Protein AF-A0A2X4W405-F1 (afdb_monomer_lite)

Sequence (97 aa):
MTTRTDEDRLKELDEQMEKIKARKQQIANRMRDKERKARTKRLIEVGAIFEKHFEFEGQEDAEKIALALSAYVANNKEKLLSLTKEELKEKRIKDKS

pLDDT: mean 88.65, std 10.82, range [46.34, 97.81]

Organism: Lederbergia lenta (NCBI:txid1467)

Secondary structure (DSSP, 8-state):
-----HHHHHHHHHHHHHHHHHHHHHHHHHHHHHHHHHHHHHHHHHHHHHHHHH----HHHHHHHHHHHHHHHHHHHHHHHHS-HHHHHHHHHHTT-

Structure (mmCIF, N/CA/C/O backbone):
data_AF-A0A2X4W405-F1
#
_entry.id   AF-A0A2X4W405-F1
#
loop_
_atom_site.group_PDB
_atom_site.id
_atom_site.type_symbol
_atom_site.label_atom_id
_atom_site.label_alt_id
_atom_site.label_comp_id
_atom_site.label_asym_id
_atom_site.label_entity_id
_atom_site.label_seq_id
_atom_site.pdbx_PDB_ins_code
_atom_site.Cartn_x
_atom_site.Cartn_y
_atom_site.Cartn_z
_atom_site.occupancy
_atom_site.B_iso_or_equiv
_atom_site.auth_seq_id
_atom_site.auth_comp_id
_atom_site.auth_asym_id
_atom_site.auth_atom_id
_atom_site.pdbx_PDB_model_num
ATOM 1 N N . MET A 1 1 ? -22.960 -6.253 58.050 1.00 46.34 1 MET A N 1
ATOM 2 C CA . MET A 1 1 ? -22.520 -6.498 56.660 1.00 46.34 1 MET A CA 1
ATOM 3 C C . MET A 1 1 ? -23.402 -5.658 55.760 1.00 46.34 1 MET A C 1
ATOM 5 O O . MET A 1 1 ? -24.601 -5.897 55.737 1.00 46.34 1 MET A O 1
ATOM 9 N N . THR A 1 2 ? -22.860 -4.621 55.127 1.00 53.22 2 THR A N 1
ATOM 10 C CA . THR A 1 2 ? -23.648 -3.705 54.291 1.00 53.22 2 THR A CA 1
ATOM 11 C C . THR A 1 2 ? -23.987 -4.411 52.982 1.00 53.22 2 THR A C 1
ATOM 13 O O . THR A 1 2 ? -23.107 -4.691 52.171 1.00 53.22 2 THR A O 1
ATOM 16 N N . THR A 1 3 ? -25.253 -4.776 52.809 1.00 64.62 3 THR A N 1
ATOM 17 C CA . THR A 1 3 ? -25.793 -5.298 51.553 1.00 64.62 3 THR A CA 1
ATOM 18 C C . THR A 1 3 ? -25.630 -4.224 50.483 1.00 64.62 3 THR A C 1
ATOM 20 O O . THR A 1 3 ? -26.255 -3.172 50.590 1.00 64.62 3 THR A O 1
ATOM 23 N N . ARG A 1 4 ? -24.772 -4.469 49.481 1.00 67.94 4 ARG A N 1
ATOM 24 C CA . ARG A 1 4 ? -24.710 -3.644 48.263 1.00 67.94 4 ARG A CA 1
ATOM 25 C C . ARG A 1 4 ? -26.130 -3.429 47.745 1.00 67.94 4 ARG A C 1
ATOM 27 O O . ARG A 1 4 ? -26.844 -4.416 47.549 1.00 67.94 4 ARG A O 1
ATOM 34 N N . THR A 1 5 ? -26.517 -2.173 47.559 1.00 81.31 5 THR A N 1
ATOM 35 C CA . THR A 1 5 ? -27.826 -1.842 46.996 1.00 81.31 5 THR A CA 1
ATOM 36 C C . THR A 1 5 ? -27.833 -2.169 45.505 1.00 81.31 5 THR A C 1
ATOM 38 O O . THR A 1 5 ? -26.779 -2.240 44.865 1.00 81.31 5 THR A O 1
ATOM 41 N N . ASP A 1 6 ? -29.010 -2.393 44.927 1.00 82.38 6 ASP A N 1
ATOM 42 C CA . ASP A 1 6 ? -29.108 -2.639 43.486 1.00 82.38 6 ASP A CA 1
ATOM 43 C C . ASP A 1 6 ? -28.645 -1.418 42.659 1.00 82.38 6 ASP A C 1
ATOM 45 O O . ASP A 1 6 ? -28.144 -1.587 41.549 1.00 82.38 6 ASP A O 1
ATOM 49 N N . GLU A 1 7 ? -28.682 -0.208 43.233 1.00 85.19 7 GLU A N 1
ATOM 50 C CA . GLU A 1 7 ? -28.094 1.008 42.650 1.00 85.19 7 GLU A CA 1
ATOM 51 C C . GLU A 1 7 ? -26.561 0.952 42.572 1.00 85.19 7 GLU A C 1
ATOM 53 O O . GLU A 1 7 ? -25.979 1.343 41.558 1.00 85.19 7 GLU A O 1
ATOM 58 N N . ASP A 1 8 ? -25.890 0.431 43.605 1.00 87.38 8 ASP A N 1
ATOM 59 C CA . ASP A 1 8 ? -24.431 0.255 43.589 1.00 87.38 8 ASP A CA 1
ATOM 60 C C . ASP A 1 8 ? -24.014 -0.763 42.521 1.00 87.38 8 ASP A C 1
ATOM 62 O O . ASP A 1 8 ? -23.023 -0.572 41.814 1.00 87.38 8 ASP A O 1
ATOM 66 N N . ARG A 1 9 ? -24.807 -1.829 42.354 1.00 86.19 9 ARG A N 1
ATOM 67 C CA . ARG A 1 9 ? -24.593 -2.827 41.295 1.00 86.19 9 ARG A CA 1
ATOM 68 C C . ARG A 1 9 ? -24.776 -2.223 39.906 1.00 86.19 9 ARG A C 1
ATOM 70 O O . ARG A 1 9 ? -24.005 -2.546 39.006 1.00 86.19 9 ARG A O 1
ATOM 77 N N . LEU A 1 10 ? -25.762 -1.343 39.732 1.00 88.88 10 LEU A N 1
ATOM 78 C CA . LEU A 1 10 ? -25.996 -0.650 38.468 1.00 88.88 10 LEU A CA 1
ATOM 79 C C . LEU A 1 10 ? -24.825 0.278 38.111 1.00 88.88 10 LEU A C 1
ATOM 81 O O . LEU A 1 10 ? -24.306 0.201 37.000 1.00 88.88 10 LEU A O 1
ATOM 85 N N . LYS A 1 11 ? -24.336 1.072 39.073 1.00 92.25 11 LYS A N 1
ATOM 86 C CA . LYS A 1 11 ? -23.152 1.928 38.879 1.00 92.25 11 LYS A CA 1
ATOM 87 C C . LYS A 1 11 ? -21.905 1.122 38.517 1.00 92.25 11 LYS A C 1
ATOM 89 O O . LYS A 1 11 ? -21.164 1.509 37.617 1.00 92.25 11 LYS A O 1
ATOM 94 N N . GLU A 1 12 ? -21.684 -0.019 39.172 1.00 91.19 12 GLU A N 1
ATOM 95 C CA . GLU A 1 12 ? -20.566 -0.912 38.838 1.00 91.19 12 GLU A CA 1
ATOM 96 C C . GLU A 1 12 ? -20.654 -1.436 37.396 1.00 91.19 12 GLU A C 1
ATOM 98 O O . GLU A 1 12 ? -19.632 -1.515 36.709 1.00 91.19 12 GLU A O 1
ATOM 103 N N . LEU A 1 13 ? -21.858 -1.763 36.915 1.00 93.12 13 LEU A N 1
ATOM 104 C CA . LEU A 1 13 ? -22.073 -2.190 35.531 1.00 93.12 13 LEU A CA 1
ATOM 105 C C . LEU A 1 13 ? -21.810 -1.055 34.531 1.00 93.12 13 LEU A C 1
ATOM 107 O O . LEU A 1 13 ? -21.142 -1.287 33.520 1.00 93.12 13 LEU A O 1
ATOM 111 N N . ASP A 1 14 ? -22.257 0.166 34.822 1.00 92.69 14 ASP A N 1
ATOM 112 C CA . ASP A 1 14 ? -21.995 1.336 33.976 1.00 92.69 14 ASP A CA 1
ATOM 113 C C . ASP A 1 14 ? -20.494 1.638 33.873 1.00 92.69 14 ASP A C 1
ATOM 115 O O . ASP A 1 14 ? -19.954 1.803 32.774 1.00 92.69 14 ASP A O 1
ATOM 119 N N . GLU A 1 15 ? -19.772 1.605 34.995 1.00 94.31 15 GLU A N 1
ATOM 120 C CA . GLU A 1 15 ? -18.317 1.763 34.997 1.00 94.31 15 GLU A CA 1
ATOM 121 C C . GLU A 1 15 ? -17.604 0.672 34.189 1.00 94.31 15 GLU A C 1
ATOM 123 O O . GLU A 1 15 ? -16.608 0.935 33.503 1.00 94.31 15 GLU A O 1
ATOM 128 N N . GLN A 1 16 ? -18.076 -0.574 34.275 1.00 94.56 16 GLN A N 1
ATOM 129 C CA . GLN A 1 16 ? -17.532 -1.676 33.486 1.00 94.56 16 GLN A CA 1
ATOM 130 C C . GLN A 1 16 ? -17.780 -1.468 31.991 1.00 94.56 16 GLN A C 1
ATOM 132 O O . GLN A 1 16 ? -16.860 -1.674 31.192 1.00 94.56 16 GLN A O 1
ATOM 137 N N . MET A 1 17 ? -18.973 -1.013 31.603 1.00 94.75 17 MET A N 1
ATOM 138 C CA . MET A 1 17 ? -19.282 -0.691 30.211 1.00 94.75 17 MET A CA 1
ATOM 139 C C . MET A 1 17 ? -18.376 0.414 29.670 1.00 94.75 17 MET A C 1
ATOM 141 O O . MET A 1 17 ? -17.823 0.259 28.579 1.00 94.75 17 MET A O 1
ATOM 145 N N . GLU A 1 18 ? -18.155 1.488 30.427 1.00 95.56 18 GLU A N 1
ATOM 146 C CA . GLU A 1 18 ? -17.261 2.574 30.012 1.00 95.56 18 GLU A CA 1
ATOM 147 C C . GLU A 1 18 ? -15.809 2.095 29.858 1.00 95.56 18 GLU A C 1
ATOM 149 O O . GLU A 1 18 ? -15.156 2.371 28.845 1.00 95.56 18 GLU A O 1
ATOM 154 N N . LYS A 1 19 ? -15.318 1.259 30.783 1.00 95.31 19 LYS A N 1
ATOM 155 C CA . LYS A 1 19 ? -13.993 0.621 30.664 1.00 95.31 19 LYS A CA 1
ATOM 156 C C . LYS A 1 19 ? -13.897 -0.260 29.414 1.00 95.31 19 LYS A C 1
ATOM 158 O O . LYS A 1 19 ? -12.872 -0.241 28.724 1.00 95.31 19 LYS A O 1
ATOM 163 N N . ILE A 1 20 ? -14.942 -1.027 29.095 1.00 96.38 20 ILE A N 1
ATOM 164 C CA . ILE A 1 20 ? -14.986 -1.874 27.894 1.00 96.38 20 ILE A CA 1
ATOM 165 C C . ILE A 1 20 ? -15.003 -1.017 26.622 1.00 96.38 20 ILE A C 1
ATOM 167 O O . ILE A 1 20 ? -14.241 -1.305 25.694 1.00 96.38 20 ILE A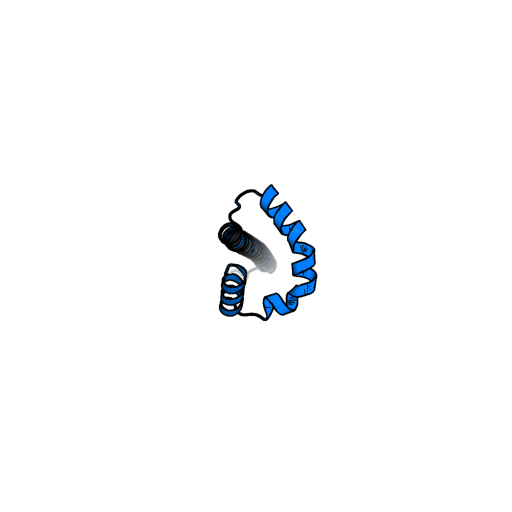 O 1
ATOM 171 N N . LYS A 1 21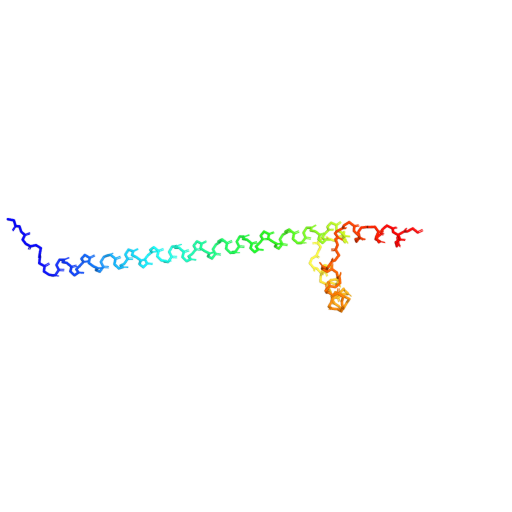 ? -15.806 0.053 26.571 1.00 96.25 21 LYS A N 1
ATOM 172 C CA . LYS A 1 21 ? -15.849 0.986 25.431 1.00 96.25 21 LYS A CA 1
ATOM 173 C C . LYS A 1 21 ? -14.484 1.624 25.182 1.00 96.25 21 LYS A C 1
ATOM 175 O O . LYS A 1 21 ? -13.995 1.586 24.050 1.00 96.25 21 LYS A O 1
ATOM 180 N N . ALA A 1 22 ? -13.829 2.115 26.233 1.00 95.69 22 ALA A N 1
ATOM 181 C CA . ALA A 1 22 ? -12.492 2.693 26.140 1.00 95.69 22 ALA A CA 1
ATOM 182 C C . ALA A 1 22 ? -11.469 1.676 25.600 1.00 95.69 22 ALA A C 1
ATOM 184 O O . ALA A 1 22 ? -10.717 1.977 24.671 1.00 95.69 22 ALA A O 1
ATOM 185 N N . ARG A 1 23 ? -11.481 0.434 26.109 1.00 95.56 23 ARG A N 1
ATOM 186 C CA . ARG A 1 23 ? -10.616 -0.649 25.604 1.00 95.56 23 ARG A CA 1
ATOM 187 C C . ARG A 1 23 ? -10.895 -0.975 24.138 1.00 95.56 23 ARG A C 1
ATOM 189 O O . ARG A 1 23 ? -9.952 -1.120 23.362 1.00 95.56 23 ARG A O 1
ATOM 196 N N . LYS A 1 24 ? -12.167 -1.046 23.733 1.00 96.62 24 LYS A N 1
ATOM 197 C CA . LYS A 1 24 ? -12.561 -1.278 22.335 1.00 96.62 24 LYS A CA 1
ATOM 198 C C . LYS A 1 24 ? -11.997 -0.193 21.419 1.00 96.62 24 LYS A C 1
ATOM 200 O O . LYS A 1 24 ? -11.420 -0.514 20.382 1.00 96.62 24 LYS A O 1
ATOM 205 N N . GLN A 1 25 ? -12.107 1.073 21.815 1.00 96.31 25 GLN A N 1
ATOM 206 C CA . GLN A 1 25 ? -11.568 2.192 21.044 1.00 96.31 25 GLN A CA 1
ATOM 207 C C . GLN A 1 25 ? -10.037 2.148 20.957 1.00 96.31 25 GLN A C 1
ATOM 209 O O . GLN A 1 25 ? -9.477 2.317 19.874 1.00 96.31 25 GLN A O 1
ATOM 214 N N . GLN A 1 26 ? -9.349 1.847 22.062 1.00 96.25 26 GLN A N 1
ATOM 215 C CA . GLN A 1 26 ? -7.893 1.677 22.065 1.00 96.25 26 GLN A CA 1
ATOM 216 C C . GLN A 1 26 ? -7.440 0.553 21.124 1.00 96.25 26 GLN A C 1
ATOM 218 O O . GLN A 1 26 ? -6.478 0.726 20.373 1.00 96.25 26 GLN A O 1
ATOM 223 N N . ILE A 1 27 ? -8.133 -0.590 21.129 1.00 96.62 27 ILE A N 1
ATOM 224 C CA . ILE A 1 27 ? -7.836 -1.708 20.225 1.00 96.62 27 ILE A CA 1
ATOM 225 C C . ILE A 1 27 ? -8.085 -1.301 18.769 1.00 96.62 27 ILE A C 1
ATOM 227 O O . ILE A 1 27 ? -7.225 -1.541 17.924 1.00 96.62 27 ILE A O 1
ATOM 231 N N . ALA A 1 28 ? -9.204 -0.634 18.472 1.00 96.38 28 ALA A N 1
ATOM 232 C CA . ALA A 1 28 ? -9.512 -0.157 17.124 1.00 96.38 28 ALA A CA 1
ATOM 233 C C . ALA A 1 28 ? -8.440 0.811 16.592 1.00 96.38 28 ALA A C 1
ATOM 235 O O . ALA A 1 28 ? -8.004 0.683 15.448 1.00 96.38 28 ALA A O 1
ATOM 236 N N . ASN A 1 29 ? -7.955 1.729 17.432 1.00 96.31 29 ASN A N 1
ATOM 237 C CA . ASN A 1 29 ? -6.872 2.642 17.066 1.00 96.31 29 ASN A CA 1
ATOM 238 C C . ASN A 1 29 ? -5.568 1.884 16.783 1.00 96.31 29 ASN A C 1
ATOM 240 O O . ASN A 1 29 ? -4.948 2.096 15.744 1.00 96.31 29 ASN A O 1
ATOM 244 N N . ARG A 1 30 ? -5.199 0.919 17.638 1.00 95.88 30 ARG A N 1
ATOM 245 C CA . ARG A 1 30 ? -4.015 0.071 17.412 1.00 95.88 30 ARG A CA 1
ATOM 246 C C . ARG A 1 30 ? -4.102 -0.724 16.110 1.00 95.88 30 ARG A C 1
ATOM 248 O O . ARG A 1 30 ? -3.082 -0.898 15.448 1.00 95.88 30 ARG A O 1
ATOM 255 N N . MET A 1 31 ? -5.285 -1.219 15.748 1.00 95.69 31 MET A N 1
ATOM 256 C CA . MET A 1 31 ? -5.493 -1.925 14.479 1.00 95.69 31 MET A CA 1
ATOM 257 C C . MET A 1 31 ? -5.265 -0.996 13.285 1.00 95.69 31 MET A C 1
ATOM 259 O O . MET A 1 31 ? -4.466 -1.322 12.409 1.00 95.69 31 MET A O 1
ATOM 263 N N . ARG A 1 32 ? -5.858 0.204 13.307 1.00 95.94 32 ARG A N 1
ATOM 264 C CA . ARG A 1 32 ? -5.651 1.222 12.263 1.00 95.94 32 ARG A CA 1
ATOM 265 C C . ARG A 1 32 ? -4.181 1.610 12.119 1.00 95.94 32 ARG A C 1
ATOM 267 O O . ARG A 1 32 ? -3.673 1.699 11.005 1.00 95.94 32 ARG A O 1
ATOM 274 N N . ASP A 1 33 ? -3.469 1.797 13.226 1.00 96.19 33 ASP A N 1
ATOM 275 C CA . ASP A 1 33 ? -2.049 2.154 13.189 1.00 96.19 33 ASP A CA 1
AT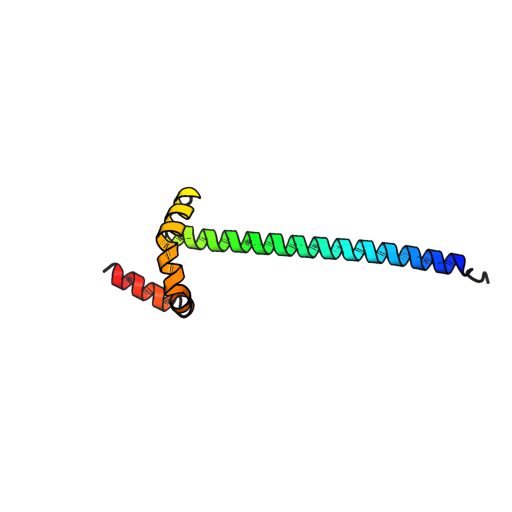OM 276 C C . ASP A 1 33 ? -1.184 1.034 12.605 1.00 96.19 33 ASP A C 1
ATOM 278 O O . ASP A 1 33 ? -0.262 1.298 11.828 1.00 96.19 33 ASP A O 1
ATOM 282 N N . LYS A 1 34 ? -1.488 -0.226 12.942 1.00 96.75 34 LYS A N 1
ATOM 283 C CA . LYS A 1 34 ? -0.816 -1.389 12.349 1.00 96.75 34 LYS A CA 1
ATOM 284 C C . LYS A 1 34 ? -1.047 -1.454 10.842 1.00 96.75 34 LYS A C 1
ATOM 286 O O . LYS A 1 34 ? -0.083 -1.629 10.101 1.00 96.75 34 LYS A O 1
ATOM 291 N N . GLU A 1 35 ? -2.282 -1.260 10.389 1.00 96.44 35 GLU A N 1
ATOM 292 C CA . GLU A 1 35 ? -2.626 -1.242 8.963 1.00 96.44 35 GLU A CA 1
ATOM 293 C C . GLU A 1 35 ? -1.910 -0.113 8.218 1.00 96.44 35 GLU A C 1
ATOM 295 O O . GLU A 1 35 ? -1.340 -0.343 7.150 1.00 96.44 35 GLU A O 1
ATOM 300 N N . ARG A 1 36 ? -1.857 1.094 8.798 1.00 96.69 36 ARG A N 1
ATOM 301 C CA . ARG A 1 36 ? -1.121 2.226 8.215 1.00 96.69 36 ARG A CA 1
ATOM 302 C C . ARG A 1 36 ? 0.365 1.918 8.081 1.00 96.69 36 ARG A C 1
ATOM 304 O O . ARG A 1 36 ? 0.918 2.102 7.001 1.00 96.69 36 ARG A O 1
ATOM 311 N N . LYS A 1 37 ? 1.000 1.405 9.140 1.00 96.88 37 LYS A N 1
ATOM 312 C CA . LYS A 1 37 ? 2.425 1.036 9.120 1.00 96.88 37 LYS A CA 1
ATOM 313 C C . LYS A 1 37 ? 2.712 -0.061 8.098 1.00 96.88 37 LYS A C 1
ATOM 315 O O . LYS A 1 37 ? 3.665 0.063 7.333 1.00 96.88 37 LYS A O 1
ATOM 320 N N . ALA A 1 38 ? 1.874 -1.096 8.043 1.00 97.25 38 ALA A N 1
ATOM 321 C CA . ALA A 1 38 ? 2.004 -2.172 7.066 1.00 97.25 38 ALA A CA 1
ATOM 322 C C . ALA A 1 38 ? 1.850 -1.654 5.627 1.00 97.25 38 ALA A C 1
ATOM 324 O O . ALA A 1 38 ? 2.655 -1.990 4.759 1.00 97.25 38 ALA A O 1
ATOM 325 N N . ARG A 1 39 ? 0.864 -0.781 5.379 1.00 97.31 39 ARG A N 1
ATOM 326 C CA . ARG A 1 39 ? 0.654 -0.152 4.069 1.00 97.31 39 ARG A CA 1
ATOM 327 C C . ARG A 1 39 ? 1.846 0.709 3.661 1.00 97.31 39 ARG A C 1
ATOM 329 O O . ARG A 1 39 ? 2.306 0.563 2.534 1.00 97.31 39 ARG A O 1
ATOM 336 N N . THR A 1 40 ? 2.351 1.567 4.548 1.00 97.81 40 THR A N 1
ATOM 337 C CA . THR A 1 40 ? 3.518 2.417 4.267 1.00 97.81 40 THR A CA 1
ATOM 338 C C . THR A 1 40 ? 4.759 1.579 3.984 1.00 97.81 40 THR A C 1
ATOM 340 O O . THR A 1 40 ? 5.412 1.810 2.974 1.00 97.81 40 THR A O 1
ATOM 343 N N . LYS A 1 41 ? 5.041 0.560 4.808 1.00 97.81 41 LYS A N 1
ATOM 344 C CA . LYS A 1 41 ? 6.167 -0.356 4.586 1.00 97.81 41 LYS A CA 1
ATOM 345 C C . LYS A 1 41 ? 6.088 -1.014 3.206 1.00 97.81 41 LYS A C 1
ATOM 347 O O . LYS A 1 41 ? 7.049 -0.944 2.452 1.00 97.81 41 LYS A O 1
ATOM 352 N N . ARG A 1 42 ? 4.922 -1.561 2.844 1.00 97.75 42 ARG A N 1
ATOM 353 C CA . ARG A 1 42 ? 4.701 -2.171 1.525 1.00 97.75 42 ARG A CA 1
ATOM 354 C C . ARG A 1 42 ? 4.919 -1.176 0.383 1.00 97.75 42 ARG A C 1
ATOM 356 O O . ARG A 1 42 ? 5.510 -1.543 -0.621 1.00 97.75 42 ARG A O 1
ATOM 363 N N . LEU A 1 43 ? 4.420 0.058 0.505 1.00 96.19 43 LEU A N 1
ATOM 364 C CA . LEU A 1 43 ? 4.593 1.078 -0.537 1.00 96.19 43 LEU A CA 1
ATOM 365 C C . LEU A 1 43 ? 6.070 1.441 -0.733 1.00 96.19 43 LEU A C 1
ATOM 367 O O . LEU A 1 43 ? 6.506 1.529 -1.873 1.00 96.19 43 LEU A O 1
ATOM 371 N N . ILE A 1 44 ? 6.831 1.578 0.356 1.00 95.31 44 ILE A N 1
ATOM 372 C CA . ILE A 1 44 ? 8.276 1.847 0.304 1.00 95.31 44 ILE A CA 1
ATOM 373 C C . ILE A 1 44 ? 9.023 0.671 -0.331 1.00 95.31 44 ILE A C 1
ATOM 375 O O . ILE A 1 44 ? 9.829 0.875 -1.229 1.00 95.31 44 ILE A O 1
ATOM 379 N N . GLU A 1 45 ? 8.740 -0.563 0.094 1.00 96.38 45 GLU A N 1
ATOM 380 C CA . GLU A 1 45 ? 9.392 -1.759 -0.456 1.00 96.38 45 GLU A CA 1
ATOM 381 C C . GLU A 1 45 ? 9.111 -1.926 -1.952 1.00 96.38 45 GLU A C 1
ATOM 383 O O . GLU A 1 45 ? 10.020 -2.228 -2.721 1.00 96.38 45 GLU A O 1
ATOM 388 N N . VAL A 1 46 ? 7.864 -1.705 -2.380 1.00 95.12 46 VAL A N 1
ATOM 389 C CA . VAL A 1 46 ? 7.498 -1.751 -3.800 1.00 95.12 46 VAL A CA 1
ATOM 390 C C . VAL A 1 46 ? 8.179 -0.621 -4.568 1.00 95.12 46 VAL A C 1
ATOM 392 O O . VAL A 1 46 ? 8.771 -0.898 -5.605 1.00 95.12 46 VAL A O 1
ATOM 395 N N . GLY A 1 47 ? 8.154 0.614 -4.056 1.00 93.50 47 GLY A N 1
ATOM 396 C CA . GLY A 1 47 ? 8.846 1.755 -4.664 1.00 93.50 47 GLY A CA 1
ATOM 397 C C . GLY A 1 47 ? 10.331 1.468 -4.881 1.00 93.50 47 GLY A C 1
ATOM 398 O O . GLY A 1 47 ? 10.790 1.477 -6.018 1.00 93.50 47 GLY A O 1
ATOM 399 N N . ALA A 1 48 ? 11.038 1.043 -3.831 1.00 94.50 48 ALA A N 1
ATOM 400 C CA . ALA A 1 48 ? 12.461 0.709 -3.891 1.00 94.50 48 ALA A CA 1
ATOM 401 C C . ALA A 1 48 ? 12.787 -0.410 -4.902 1.00 94.50 48 ALA A C 1
ATOM 403 O O . ALA A 1 48 ? 13.854 -0.413 -5.518 1.00 94.50 48 ALA A O 1
ATOM 404 N N . ILE A 1 49 ? 11.883 -1.381 -5.098 1.00 93.69 49 ILE A N 1
ATOM 405 C CA . ILE A 1 49 ? 12.049 -2.401 -6.145 1.00 93.69 49 ILE A CA 1
ATOM 406 C C . ILE A 1 49 ? 12.010 -1.755 -7.531 1.00 93.69 49 ILE A C 1
ATOM 408 O O . ILE A 1 49 ? 12.839 -2.106 -8.370 1.00 93.69 49 ILE A O 1
ATOM 412 N N . PHE A 1 50 ? 11.067 -0.850 -7.783 1.00 93.12 50 PHE A N 1
ATOM 413 C CA . PHE A 1 50 ? 10.948 -0.183 -9.077 1.00 93.12 50 PHE A CA 1
ATOM 414 C C . PHE A 1 50 ? 12.123 0.762 -9.336 1.00 93.12 50 PHE A C 1
ATOM 416 O O . PHE A 1 50 ? 12.746 0.634 -10.387 1.00 93.12 50 PHE A O 1
ATOM 423 N N . GLU A 1 51 ? 12.497 1.599 -8.365 1.00 92.75 51 GLU A N 1
ATOM 424 C CA . GLU A 1 51 ? 13.659 2.497 -8.466 1.00 92.75 51 GLU A CA 1
ATOM 425 C C . GLU A 1 51 ? 14.931 1.712 -8.831 1.00 92.75 51 GLU A C 1
ATOM 427 O O . GLU A 1 51 ?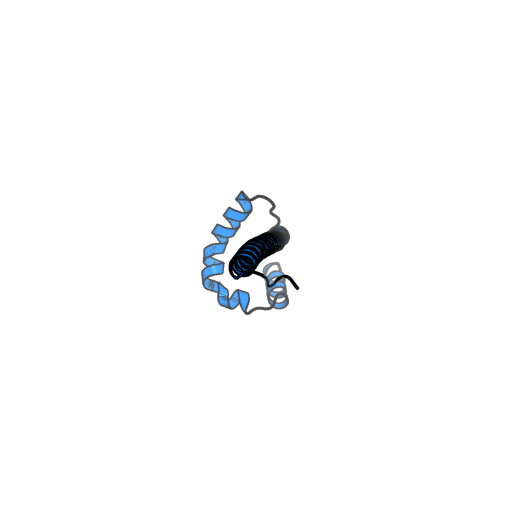 15.631 2.045 -9.783 1.00 92.75 51 GLU A O 1
ATOM 432 N N . LYS A 1 52 ? 15.174 0.568 -8.172 1.00 92.19 52 LYS A N 1
ATOM 433 C CA . LYS A 1 52 ? 16.333 -0.294 -8.456 1.00 92.19 52 LYS A CA 1
ATOM 434 C C . LYS A 1 52 ? 16.343 -0.899 -9.866 1.00 92.19 52 LYS A C 1
ATOM 436 O O . LYS A 1 52 ? 17.416 -1.183 -10.392 1.00 92.19 52 LYS A O 1
ATOM 441 N N . HIS A 1 53 ? 15.182 -1.224 -10.435 1.00 90.88 53 HIS A N 1
ATOM 442 C CA . HIS A 1 53 ? 15.116 -1.925 -11.727 1.00 90.88 53 HIS A CA 1
ATOM 443 C C . HIS A 1 53 ? 14.994 -0.985 -12.923 1.00 90.88 53 HIS A C 1
ATOM 445 O O . HIS A 1 53 ? 15.394 -1.378 -14.018 1.00 90.88 53 HIS A O 1
ATOM 451 N N . PHE A 1 54 ? 14.426 0.199 -12.714 1.00 89.56 54 PHE A N 1
ATOM 452 C CA . PHE A 1 54 ? 14.150 1.180 -13.759 1.00 89.56 54 PHE A CA 1
ATOM 453 C C . PHE A 1 54 ? 14.983 2.461 -13.618 1.00 89.56 54 PHE A C 1
ATOM 455 O O . PHE A 1 54 ? 14.859 3.328 -14.473 1.00 89.56 54 PHE A O 1
ATOM 462 N N . GLU A 1 55 ? 15.826 2.563 -12.583 1.00 91.69 55 GLU A N 1
ATOM 463 C CA . GLU A 1 55 ? 16.808 3.641 -12.390 1.00 91.69 55 GLU A CA 1
ATOM 464 C C . GLU A 1 55 ? 16.175 5.046 -12.406 1.00 91.69 55 GLU A C 1
ATOM 466 O O . GLU A 1 55 ? 16.695 5.977 -13.015 1.00 91.69 55 GLU A O 1
ATOM 471 N N . PHE A 1 56 ? 15.038 5.196 -11.721 1.00 90.44 56 PHE A N 1
ATOM 472 C CA . PHE A 1 56 ? 14.363 6.478 -11.494 1.00 90.44 56 PHE A CA 1
ATOM 473 C C . PHE A 1 56 ? 14.131 6.698 -9.997 1.00 90.44 56 PHE A C 1
ATOM 475 O O . PHE A 1 56 ? 14.080 5.733 -9.243 1.00 90.44 56 PHE A O 1
ATOM 482 N N . GLU A 1 57 ? 13.926 7.950 -9.582 1.00 85.44 57 GLU A N 1
ATOM 483 C CA . GLU A 1 57 ? 13.574 8.318 -8.193 1.00 85.44 57 GLU A CA 1
ATOM 484 C C . GLU A 1 57 ? 12.372 9.287 -8.124 1.00 85.44 57 GLU A C 1
ATOM 486 O O . GLU A 1 57 ? 11.727 9.439 -7.087 1.00 85.44 57 GLU A O 1
ATOM 491 N N . GLY A 1 58 ? 12.031 9.950 -9.236 1.00 89.56 58 GLY A N 1
ATOM 492 C CA . GLY A 1 58 ? 10.985 10.970 -9.286 1.00 89.56 58 GLY A CA 1
ATOM 493 C C . GLY A 1 58 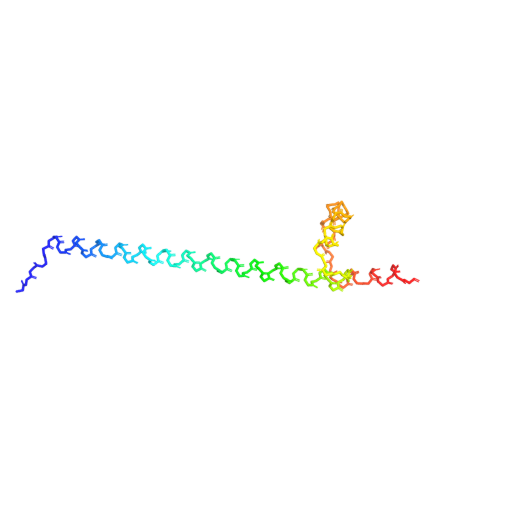? 9.572 10.402 -9.437 1.00 89.56 58 GLY A C 1
ATOM 494 O O . GLY A 1 58 ? 9.338 9.463 -10.197 1.00 89.56 58 GLY A O 1
ATOM 495 N N . GLN A 1 59 ? 8.595 11.034 -8.776 1.00 90.00 59 GLN A N 1
ATOM 496 C CA . GLN A 1 59 ? 7.176 10.681 -8.916 1.00 90.00 59 GLN A CA 1
ATOM 497 C C . GLN A 1 59 ? 6.679 10.829 -10.365 1.00 90.00 59 GLN A C 1
ATOM 499 O O . GLN A 1 59 ? 5.889 10.009 -10.826 1.00 90.00 59 GLN A O 1
ATOM 504 N N . GLU A 1 60 ? 7.148 11.850 -11.083 1.00 92.25 60 GLU A N 1
ATOM 505 C CA . GLU A 1 60 ? 6.762 12.087 -12.478 1.00 92.25 60 GLU A CA 1
ATOM 506 C C . GLU A 1 60 ? 7.276 10.975 -13.408 1.00 92.25 60 GLU A C 1
ATOM 508 O O . GLU A 1 60 ? 6.533 10.471 -14.251 1.00 92.25 60 GLU A O 1
ATOM 513 N N . ASP A 1 61 ? 8.524 10.540 -13.222 1.00 90.56 61 ASP A N 1
ATOM 514 C CA . ASP A 1 61 ? 9.105 9.435 -13.990 1.00 90.56 61 ASP A CA 1
ATOM 515 C C . ASP A 1 61 ? 8.408 8.112 -13.663 1.00 90.56 61 ASP A C 1
ATOM 517 O O . ASP A 1 61 ? 8.071 7.345 -14.569 1.00 90.56 61 ASP A O 1
ATOM 521 N N . ALA A 1 62 ? 8.094 7.885 -12.383 1.00 91.44 62 ALA A N 1
ATOM 522 C CA . ALA A 1 62 ? 7.304 6.741 -11.945 1.00 91.44 62 ALA A CA 1
ATOM 523 C C . ALA A 1 62 ? 5.942 6.689 -12.654 1.00 91.44 62 ALA A C 1
ATOM 525 O O . ALA A 1 62 ? 5.519 5.627 -13.113 1.00 91.44 62 ALA A O 1
ATOM 526 N N . GLU A 1 63 ? 5.262 7.832 -12.771 1.00 93.50 63 GLU A N 1
ATOM 527 C CA . GLU A 1 63 ? 3.959 7.939 -13.425 1.00 93.50 63 GLU A CA 1
ATOM 528 C C . GLU A 1 63 ? 4.055 7.698 -14.935 1.00 93.50 63 GLU A C 1
ATOM 530 O O . GLU A 1 63 ? 3.288 6.896 -15.473 1.00 93.50 63 GLU A O 1
ATOM 535 N N . LYS A 1 64 ? 5.043 8.292 -15.619 1.00 93.50 64 LYS A N 1
ATOM 536 C CA . LYS A 1 64 ? 5.288 8.050 -17.053 1.00 93.50 64 LYS A CA 1
ATOM 537 C C . LYS A 1 64 ? 5.559 6.574 -17.340 1.00 93.50 64 LYS A C 1
ATOM 539 O O . LYS A 1 64 ? 4.959 6.007 -18.254 1.00 93.50 64 LYS A O 1
ATOM 544 N N . ILE A 1 65 ? 6.421 5.938 -16.546 1.00 92.12 65 ILE A N 1
ATOM 545 C CA . ILE A 1 65 ? 6.756 4.515 -16.687 1.00 92.12 65 ILE A CA 1
ATOM 546 C C . ILE A 1 65 ? 5.529 3.646 -16.392 1.00 92.12 65 ILE A C 1
ATOM 548 O O . ILE A 1 65 ? 5.233 2.719 -17.149 1.00 92.12 65 ILE A O 1
ATOM 552 N N . ALA A 1 66 ? 4.774 3.953 -15.335 1.00 92.56 66 ALA A N 1
ATOM 553 C CA . ALA A 1 66 ? 3.558 3.222 -14.997 1.00 92.56 66 ALA A CA 1
ATOM 554 C C . ALA A 1 66 ? 2.512 3.309 -16.116 1.00 92.56 66 ALA A C 1
ATOM 556 O O . ALA A 1 66 ? 1.929 2.288 -16.481 1.00 92.56 66 ALA A O 1
ATOM 557 N N . LEU A 1 67 ? 2.305 4.493 -16.700 1.00 93.69 67 LEU A N 1
ATOM 558 C CA . LEU A 1 67 ? 1.398 4.688 -17.829 1.00 93.69 67 LEU A CA 1
ATOM 559 C C . LEU A 1 67 ? 1.871 3.922 -19.066 1.00 93.69 67 LEU A C 1
ATOM 561 O O . LEU A 1 67 ? 1.081 3.180 -19.650 1.00 93.69 67 LEU A O 1
ATOM 565 N N . ALA A 1 68 ? 3.154 4.030 -19.418 1.00 92.75 68 ALA A N 1
ATOM 566 C CA . ALA A 1 68 ? 3.732 3.334 -20.565 1.00 92.75 68 ALA A CA 1
ATOM 567 C C . ALA A 1 68 ? 3.606 1.805 -20.450 1.00 92.75 68 ALA A C 1
ATOM 569 O O . ALA A 1 68 ? 3.331 1.121 -21.435 1.00 92.75 68 ALA A O 1
ATOM 570 N N . LEU A 1 69 ? 3.762 1.260 -19.240 1.00 92.31 69 LEU A N 1
ATOM 571 C CA . LEU A 1 69 ? 3.690 -0.181 -18.987 1.00 92.31 69 LEU A CA 1
ATOM 572 C C . LEU A 1 69 ? 2.277 -0.680 -18.655 1.00 92.31 69 LEU A C 1
ATOM 574 O O . LEU A 1 69 ? 2.049 -1.891 -18.675 1.00 92.31 69 LEU A O 1
ATOM 578 N N . SER A 1 70 ? 1.327 0.214 -18.368 1.00 92.81 70 SER A N 1
ATOM 579 C CA . SER A 1 70 ? -0.012 -0.132 -17.869 1.00 92.81 70 SER A CA 1
ATOM 580 C C . SER A 1 70 ? -0.733 -1.151 -18.754 1.00 92.81 70 SER A C 1
ATOM 582 O O . SER A 1 70 ? -1.194 -2.181 -18.260 1.00 92.81 70 SER A O 1
ATOM 584 N N . ALA A 1 71 ? -0.762 -0.915 -20.068 1.00 91.81 71 ALA A N 1
ATOM 585 C CA . ALA A 1 71 ? -1.409 -1.791 -21.038 1.00 91.81 71 ALA A CA 1
ATOM 586 C C . ALA A 1 71 ? -0.712 -3.158 -21.133 1.00 91.81 71 ALA A C 1
ATOM 588 O O . ALA A 1 71 ? -1.373 -4.197 -21.141 1.00 91.81 71 ALA A O 1
ATOM 589 N N . TYR A 1 72 ? 0.624 -3.176 -21.151 1.00 92.12 72 TYR A N 1
ATOM 590 C CA . TYR A 1 72 ? 1.390 -4.422 -21.191 1.00 92.12 72 TYR A CA 1
ATOM 591 C C . TYR A 1 72 ? 1.138 -5.272 -19.941 1.00 92.12 72 TYR A C 1
ATOM 593 O O . TYR A 1 72 ? 0.849 -6.466 -20.054 1.00 92.12 72 TYR A O 1
ATOM 601 N N . VAL A 1 73 ? 1.199 -4.654 -18.757 1.00 92.38 73 VAL A N 1
ATOM 602 C CA . VAL A 1 73 ? 0.961 -5.334 -17.480 1.00 92.38 73 VAL A CA 1
ATOM 603 C C . VAL A 1 73 ? -0.480 -5.822 -17.388 1.00 92.38 73 VAL A C 1
ATOM 605 O O . VAL A 1 73 ? -0.685 -6.956 -16.973 1.00 92.38 73 VAL A O 1
ATOM 608 N N . ALA A 1 74 ? -1.470 -5.026 -17.803 1.00 92.38 74 ALA A N 1
ATOM 609 C CA . ALA A 1 74 ? -2.875 -5.432 -17.790 1.00 92.38 74 ALA A CA 1
ATOM 610 C C . ALA A 1 74 ? -3.119 -6.681 -18.652 1.00 92.38 74 ALA A C 1
ATOM 612 O O . ALA A 1 74 ? -3.727 -7.640 -18.181 1.00 92.38 74 ALA A O 1
ATOM 613 N N . ASN A 1 75 ? -2.571 -6.703 -19.869 1.00 93.31 75 ASN A N 1
ATOM 614 C CA . ASN A 1 75 ? -2.778 -7.792 -20.825 1.00 93.31 75 ASN A CA 1
ATOM 615 C C . ASN A 1 75 ? -1.978 -9.064 -20.501 1.00 93.31 75 ASN A C 1
ATOM 617 O O . ASN A 1 75 ? -2.341 -10.147 -20.947 1.00 93.31 75 ASN A O 1
ATOM 621 N N . ASN A 1 76 ? -0.889 -8.955 -19.735 1.00 92.31 76 ASN A N 1
ATOM 622 C CA . ASN A 1 76 ? 0.008 -10.079 -19.436 1.00 92.31 76 ASN A CA 1
ATOM 623 C C . ASN A 1 76 ? 0.065 -10.427 -17.942 1.00 92.31 76 ASN A C 1
ATOM 625 O O . ASN A 1 76 ? 0.932 -11.196 -17.526 1.00 92.31 76 ASN A O 1
ATOM 629 N N . LYS A 1 77 ? -0.835 -9.870 -17.125 1.00 89.00 77 LYS A N 1
ATOM 630 C CA . LYS A 1 77 ? -0.759 -9.922 -15.659 1.00 89.00 77 LYS A CA 1
ATOM 631 C C . LYS A 1 77 ? -0.607 -11.338 -15.112 1.00 89.00 77 LYS A C 1
ATOM 633 O O . LYS A 1 77 ? 0.288 -11.586 -14.313 1.00 89.00 77 LYS A O 1
ATOM 638 N N . GLU A 1 78 ? -1.462 -12.258 -15.547 1.00 90.00 78 GLU A N 1
ATOM 639 C CA . GLU A 1 78 ? -1.466 -13.642 -15.055 1.00 90.00 78 GLU A CA 1
ATOM 640 C 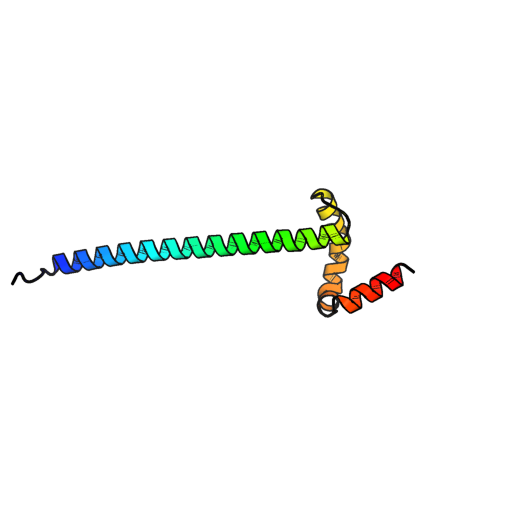C . GLU A 1 78 ? -0.153 -14.354 -15.378 1.00 90.00 78 GLU A C 1
ATOM 642 O O . GLU A 1 78 ? 0.467 -14.945 -14.499 1.00 90.00 78 GLU A O 1
ATOM 647 N N . LYS A 1 79 ? 0.330 -14.191 -16.613 1.00 89.19 79 LYS A N 1
ATOM 648 C CA . LYS A 1 79 ? 1.604 -14.748 -17.075 1.00 89.19 79 LYS A CA 1
ATOM 649 C C . LYS A 1 79 ? 2.806 -14.157 -16.335 1.00 89.19 79 LYS A C 1
ATOM 651 O O . LYS A 1 79 ? 3.761 -14.867 -16.047 1.00 89.19 79 LYS A O 1
ATOM 656 N N . LEU A 1 80 ? 2.791 -12.855 -16.044 1.00 87.06 80 LEU A N 1
ATOM 657 C CA . LEU A 1 80 ? 3.867 -12.200 -15.295 1.00 87.06 80 LEU A CA 1
ATOM 658 C C . LEU A 1 80 ? 3.923 -12.692 -13.845 1.00 87.06 80 LEU A C 1
ATOM 660 O O . LEU A 1 80 ? 5.011 -12.840 -13.300 1.00 87.06 80 LEU A O 1
ATOM 664 N N . LEU A 1 81 ? 2.764 -12.957 -13.237 1.00 88.50 81 LEU A N 1
ATOM 665 C CA . LEU A 1 81 ? 2.665 -13.439 -11.859 1.00 88.50 81 LEU A CA 1
ATOM 666 C C . LEU A 1 81 ? 2.912 -14.947 -11.722 1.00 88.50 81 LEU A C 1
ATOM 668 O O . LEU A 1 81 ? 3.281 -15.390 -10.638 1.00 88.50 81 LEU A O 1
ATOM 672 N N . SER A 1 82 ? 2.723 -15.729 -12.789 1.00 88.00 82 SER A N 1
ATOM 673 C CA . SER A 1 82 ? 2.997 -17.171 -12.783 1.00 88.00 82 SER A CA 1
ATOM 674 C C . SER A 1 82 ? 4.481 -17.513 -12.920 1.00 88.00 82 SER A C 1
ATOM 676 O O . SER A 1 82 ? 4.871 -18.637 -12.622 1.00 88.00 82 SER A O 1
ATOM 678 N N . LEU A 1 83 ? 5.296 -16.579 -13.418 1.00 87.00 83 LEU A N 1
ATOM 679 C CA . LEU A 1 83 ? 6.727 -16.785 -13.627 1.00 87.00 83 LEU A CA 1
ATOM 680 C C . LEU A 1 83 ? 7.522 -16.527 -12.345 1.00 87.00 83 LEU A C 1
ATOM 682 O O . LEU A 1 83 ? 7.219 -15.627 -11.557 1.00 87.00 83 LEU A O 1
ATOM 686 N N . THR A 1 84 ? 8.594 -17.290 -12.172 1.00 88.25 84 THR A N 1
ATOM 687 C CA . THR A 1 84 ? 9.569 -17.076 -11.102 1.00 88.25 84 THR A CA 1
ATOM 688 C C . THR A 1 84 ? 10.467 -15.875 -11.409 1.00 88.25 84 THR A C 1
ATOM 690 O O . THR A 1 84 ? 10.606 -15.421 -12.552 1.00 88.25 84 THR A O 1
ATOM 693 N N . LYS A 1 85 ? 11.109 -15.327 -10.371 1.00 83.06 85 LYS A N 1
ATOM 694 C CA . LYS A 1 85 ? 12.018 -14.180 -10.530 1.00 83.06 85 LYS A CA 1
ATOM 695 C C . LYS A 1 85 ? 13.255 -14.561 -11.346 1.00 83.06 85 LYS A C 1
ATOM 697 O O . LYS A 1 85 ? 13.827 -13.711 -12.023 1.00 83.06 85 LYS A O 1
ATOM 702 N N . GLU A 1 86 ? 13.673 -15.814 -11.257 1.00 83.62 86 GLU A N 1
ATOM 703 C CA . GLU A 1 86 ? 14.827 -16.405 -11.920 1.00 83.62 86 GLU A CA 1
ATOM 704 C C . GLU A 1 86 ? 14.583 -16.501 -13.432 1.00 83.62 86 GLU A C 1
ATOM 706 O O . GLU A 1 86 ? 15.363 -15.951 -14.210 1.00 83.62 86 GLU A O 1
ATOM 711 N N . GLU A 1 87 ? 13.437 -17.049 -13.846 1.00 83.44 87 GLU A N 1
ATOM 712 C CA . GLU A 1 87 ? 13.041 -17.142 -15.261 1.00 83.44 87 GLU A CA 1
ATOM 713 C C . GLU A 1 87 ? 12.940 -15.763 -15.932 1.00 83.44 87 GLU A C 1
ATOM 715 O O . GLU A 1 87 ? 13.317 -15.581 -17.093 1.00 83.44 87 GLU A O 1
ATOM 720 N N . LEU A 1 88 ? 12.444 -14.759 -15.201 1.00 82.44 88 LEU A N 1
ATOM 721 C CA . LEU A 1 88 ? 12.352 -13.385 -15.700 1.00 82.44 88 LEU A CA 1
ATOM 722 C C . LEU A 1 88 ? 13.731 -12.725 -15.855 1.00 82.44 88 LEU A C 1
ATOM 724 O O . LEU A 1 88 ? 13.943 -11.965 -16.802 1.00 82.44 88 LEU A O 1
ATOM 728 N N . LYS A 1 89 ? 14.689 -13.026 -14.970 1.00 80.38 89 LYS A N 1
ATOM 729 C CA . LYS A 1 89 ? 16.069 -12.525 -15.087 1.00 80.38 89 LYS A CA 1
ATOM 730 C C . LYS A 1 89 ? 16.794 -13.131 -16.283 1.00 80.38 89 LYS A C 1
ATOM 732 O O . LYS A 1 89 ? 17.495 -12.404 -16.979 1.00 80.38 89 LYS A O 1
ATOM 737 N N . GLU A 1 90 ? 16.609 -14.422 -16.541 1.00 77.00 90 GLU A N 1
ATOM 738 C CA . GLU A 1 90 ? 17.219 -15.094 -17.693 1.00 77.00 90 GLU A CA 1
ATOM 739 C C . GLU A 1 90 ? 16.722 -14.520 -19.022 1.00 77.00 90 GLU A C 1
ATOM 741 O O . GLU A 1 90 ? 17.525 -14.263 -19.919 1.00 77.00 90 GLU A O 1
ATOM 746 N N . LYS A 1 91 ? 15.416 -14.242 -19.134 1.00 74.69 91 LYS A N 1
ATOM 747 C CA . LYS A 1 91 ? 14.857 -13.546 -20.305 1.00 74.69 91 LYS A CA 1
ATOM 748 C C . LYS A 1 91 ? 15.468 -12.158 -20.487 1.00 74.69 91 LYS A C 1
ATOM 750 O O . LYS A 1 91 ? 15.902 -11.828 -21.583 1.00 74.69 91 LYS A O 1
ATOM 755 N N . ARG A 1 92 ? 15.617 -11.396 -19.397 1.00 74.88 92 ARG A N 1
ATOM 756 C CA . ARG A 1 92 ? 16.240 -10.062 -19.431 1.00 74.88 92 ARG A CA 1
ATOM 757 C C . ARG A 1 92 ? 17.686 -10.079 -19.939 1.00 74.88 92 ARG A C 1
ATOM 759 O O . ARG A 1 92 ? 18.118 -9.103 -20.539 1.00 74.88 92 ARG A O 1
ATOM 766 N N . ILE A 1 93 ? 18.455 -11.131 -19.650 1.00 67.88 93 ILE A N 1
ATOM 767 C CA . ILE A 1 93 ? 19.844 -11.266 -20.125 1.00 67.88 93 ILE A CA 1
ATOM 768 C C . ILE A 1 93 ? 19.867 -11.565 -21.626 1.00 67.88 93 ILE A C 1
ATOM 770 O O . ILE A 1 93 ? 20.681 -10.988 -22.339 1.00 67.88 93 ILE A O 1
ATOM 774 N N . LYS A 1 94 ? 18.951 -12.414 -22.107 1.00 59.94 94 LYS A N 1
ATOM 775 C CA . LYS A 1 94 ? 18.844 -12.764 -23.531 1.00 59.94 94 LYS A CA 1
ATOM 776 C C . LYS A 1 94 ? 18.422 -11.583 -24.404 1.00 59.94 94 LYS A C 1
ATOM 778 O O . LYS A 1 94 ? 18.950 -11.452 -25.493 1.00 59.94 94 LYS A O 1
ATOM 783 N N . ASP A 1 95 ? 17.549 -10.707 -23.910 1.00 65.56 95 ASP A N 1
ATOM 784 C CA . ASP A 1 95 ? 17.114 -9.509 -24.650 1.00 65.56 95 ASP A CA 1
ATOM 785 C C . ASP A 1 95 ? 18.176 -8.387 -24.685 1.00 65.56 95 ASP A C 1
ATOM 787 O O . ASP A 1 95 ? 18.030 -7.417 -25.425 1.00 65.56 95 ASP A O 1
ATOM 791 N N . LYS A 1 96 ? 19.233 -8.485 -23.862 1.00 60.34 96 LYS A N 1
ATOM 792 C CA . LYS A 1 96 ? 20.352 -7.525 -23.815 1.00 60.34 96 LYS A CA 1
ATOM 793 C C . LYS A 1 96 ? 21.596 -7.983 -24.592 1.00 60.34 96 LYS A C 1
ATOM 795 O O . LYS A 1 96 ? 22.562 -7.220 -24.630 1.00 60.34 96 LYS A O 1
ATOM 800 N N . SER A 1 97 ? 21.601 -9.205 -25.129 1.00 49.19 97 SER A N 1
ATOM 801 C CA . SER A 1 97 ? 22.726 -9.804 -25.862 1.00 49.19 97 SER A CA 1
ATOM 802 C C . SER A 1 97 ? 22.483 -9.811 -27.362 1.00 49.19 97 SER A C 1
ATOM 804 O O . SER A 1 97 ? 23.509 -9.891 -28.070 1.00 49.19 97 SER A O 1
#

Radius of gyration: 27.55 Å; chains: 1; bounding box: 52×29×82 Å

Foldseek 3Di:
DDDQDVVNVVVVVVVVVVVVVVVVVVVVVVVVVVVVVVVVVVVVVVLVVCCVPVVDDDPVVVVVVCVVCVVVCVVCVVVVVVDDPVVVVVVVVVVVD